Protein AF-A0A5M8S444-F1 (afdb_monomer)

Foldseek 3Di:
DDDDDDDDPVVQVVVQVVVVVVVDHPVRVVVVVVCVVVPPDPVPVVVVVVVCVVCPPVDDCVPDDDDPVVVPPPD

Sequence (75 aa):
MNITLSIDEALVERAREKLRATGRTINQEIREHLQHIVGDGDDELERDLEFLEKTAGRGNSAGWNWNREELYERR

Solvent-accessible surface area (backbone atoms only — not comparable to full-atom values): 4877 Å² total; per-residue (Å²): 139,88,84,88,79,94,72,64,65,70,58,51,52,55,50,46,59,60,28,53,80,73,76,48,50,68,71,54,53,54,49,52,51,50,42,60,74,68,38,85,43,61,70,50,49,50,48,52,49,52,49,43,66,74,47,60,91,67,77,73,65,86,84,66,68,95,60,79,66,72,78,60,76,87,116

pLDDT: mean 82.39, std 10.63, range [51.62, 95.31]

Secondary structure (DSSP, 8-state):
--------HHHHHHHHHHHHHTT--HHHHHHHHHHHHH-S-SHHHHHHHHHHHHHTT----TT----GGGGTTT-

Structure (mmCIF, N/CA/C/O backbone):
data_AF-A0A5M8S444-F1
#
_entry.id   AF-A0A5M8S444-F1
#
loop_
_atom_site.group_PDB
_atom_site.id
_atom_site.type_symbol
_atom_site.label_atom_id
_atom_site.label_alt_id
_atom_site.label_comp_id
_atom_site.label_asym_id
_atom_site.label_entity_id
_atom_site.label_seq_id
_atom_site.pdbx_PDB_ins_code
_atom_site.Cartn_x
_atom_site.Cartn_y
_atom_site.Cartn_z
_atom_site.occupancy
_atom_site.B_iso_or_equiv
_atom_site.auth_seq_id
_atom_site.auth_comp_id
_atom_site.auth_asym_id
_atom_site.auth_atom_id
_atom_site.pdbx_PDB_model_num
ATOM 1 N N . MET A 1 1 ? -7.077 15.563 2.791 1.00 72.12 1 MET A N 1
ATOM 2 C CA . MET A 1 1 ? -8.527 15.585 2.503 1.00 72.12 1 MET A CA 1
ATOM 3 C C . MET A 1 1 ? -9.193 14.472 3.298 1.00 72.12 1 MET A C 1
ATOM 5 O O . MET A 1 1 ? -8.566 13.429 3.448 1.00 72.12 1 MET A O 1
ATOM 9 N N . ASN A 1 2 ? -10.403 14.694 3.816 1.00 84.31 2 ASN A N 1
ATOM 10 C CA . ASN A 1 2 ? -11.158 13.690 4.572 1.00 84.31 2 ASN A CA 1
ATOM 11 C C . ASN A 1 2 ? -12.269 13.122 3.685 1.00 84.31 2 ASN A C 1
ATOM 13 O O . ASN A 1 2 ? -12.932 13.881 2.984 1.00 84.31 2 ASN A O 1
ATOM 17 N N . ILE A 1 3 ? -12.452 11.804 3.722 1.00 84.81 3 ILE A N 1
ATOM 18 C CA . ILE A 1 3 ? -13.497 11.090 2.984 1.00 84.81 3 ILE A CA 1
ATOM 19 C C . ILE A 1 3 ? -14.390 10.408 4.019 1.00 84.81 3 ILE A C 1
ATOM 21 O O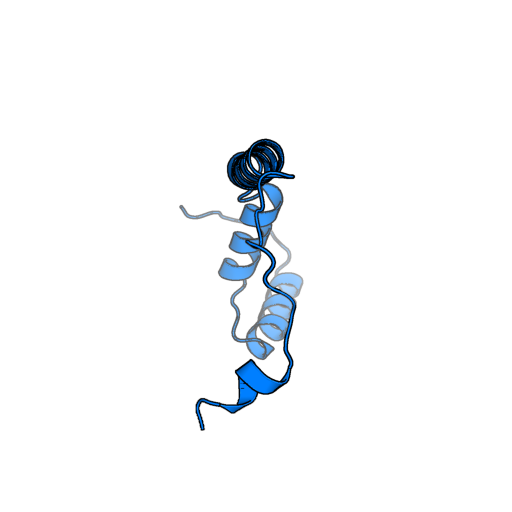 . ILE A 1 3 ? -13.882 9.762 4.936 1.00 84.81 3 ILE A O 1
ATOM 25 N N . THR A 1 4 ? -15.706 10.547 3.871 1.00 91.19 4 THR A N 1
ATOM 26 C CA . THR A 1 4 ? -16.689 9.816 4.678 1.00 91.19 4 THR A CA 1
ATOM 27 C C . THR A 1 4 ? -17.201 8.638 3.861 1.00 91.19 4 THR A C 1
ATOM 29 O O . THR A 1 4 ? -17.728 8.834 2.769 1.00 91.19 4 THR A O 1
ATOM 32 N N . LEU A 1 5 ? -17.049 7.422 4.383 1.00 87.12 5 LEU A N 1
ATOM 33 C CA . LEU A 1 5 ? -17.480 6.192 3.722 1.00 87.12 5 LEU A CA 1
ATOM 34 C C . LEU A 1 5 ? -18.659 5.586 4.489 1.00 87.12 5 LEU A C 1
ATOM 36 O O . LEU A 1 5 ? -18.568 5.387 5.698 1.00 87.12 5 LEU A O 1
ATOM 40 N N . SER A 1 6 ? -19.751 5.281 3.788 1.00 93.38 6 SER A N 1
ATOM 41 C CA . SER A 1 6 ? -20.837 4.470 4.350 1.00 93.38 6 SER A CA 1
ATOM 42 C C . SER A 1 6 ? -20.510 2.999 4.121 1.00 93.38 6 SER A C 1
ATOM 44 O O . SER A 1 6 ? -20.457 2.550 2.978 1.00 93.38 6 SER A O 1
ATOM 46 N N . ILE A 1 7 ? -20.241 2.267 5.197 1.00 91.31 7 ILE A N 1
ATOM 47 C CA . ILE A 1 7 ? -19.819 0.865 5.176 1.00 91.31 7 ILE A CA 1
ATOM 48 C C . ILE A 1 7 ? -20.407 0.143 6.391 1.00 91.31 7 ILE A C 1
ATOM 50 O O . ILE A 1 7 ? -20.690 0.768 7.412 1.00 91.31 7 ILE A O 1
ATOM 54 N N . ASP A 1 8 ? -20.598 -1.167 6.267 1.00 95.31 8 ASP A N 1
ATOM 55 C CA . ASP A 1 8 ? -21.054 -2.025 7.357 1.00 95.31 8 ASP A CA 1
ATOM 56 C C . ASP A 1 8 ? -20.083 -1.996 8.556 1.00 95.31 8 ASP A C 1
ATOM 58 O O . ASP A 1 8 ? -18.869 -2.160 8.400 1.00 95.31 8 ASP A O 1
ATOM 62 N N . GLU A 1 9 ? -20.617 -1.794 9.761 1.00 92.75 9 GLU A N 1
ATOM 63 C CA . GLU A 1 9 ? -19.822 -1.655 10.988 1.00 92.75 9 GLU A CA 1
ATOM 64 C C . GLU A 1 9 ? -19.099 -2.956 11.369 1.00 92.75 9 GLU A C 1
ATOM 66 O O . GLU A 1 9 ? -17.930 -2.930 11.763 1.00 92.75 9 GLU A O 1
ATOM 71 N N . ALA A 1 10 ? -19.742 -4.113 11.179 1.00 94.12 10 ALA A N 1
ATOM 72 C CA . ALA A 1 10 ? -19.126 -5.403 11.475 1.00 94.12 10 ALA A CA 1
ATOM 73 C C . ALA A 1 10 ? -17.956 -5.694 10.523 1.00 94.12 10 ALA A C 1
ATOM 75 O O . ALA A 1 10 ? -16.955 -6.300 10.920 1.00 94.12 10 ALA A O 1
ATOM 76 N N . LEU A 1 11 ? -18.042 -5.234 9.273 1.00 94.25 11 LEU A N 1
ATOM 77 C CA . LEU A 1 11 ? -16.938 -5.312 8.321 1.00 94.25 11 LEU A CA 1
ATOM 78 C C . LEU A 1 11 ? -15.743 -4.448 8.758 1.00 94.25 11 LEU A C 1
ATOM 80 O O . LEU A 1 11 ? -14.602 -4.915 8.696 1.00 94.25 11 LEU A O 1
ATOM 84 N N . VAL A 1 12 ? -15.995 -3.222 9.230 1.00 93.19 12 VAL A N 1
ATOM 85 C CA . VAL A 1 12 ? -14.951 -2.299 9.712 1.00 93.19 12 VAL A CA 1
ATOM 86 C C . VAL A 1 12 ? -14.212 -2.875 10.913 1.00 93.19 12 VAL A C 1
ATOM 88 O O . VAL A 1 12 ? -12.980 -2.854 10.932 1.00 93.19 12 VAL A O 1
ATOM 91 N N . GLU A 1 13 ? -14.924 -3.436 11.889 1.00 93.94 13 GLU A N 1
ATOM 92 C CA . GLU A 1 13 ? -14.277 -4.009 13.072 1.00 93.94 13 GLU A CA 1
ATOM 93 C C . GLU A 1 13 ? -13.429 -5.238 12.726 1.00 93.94 13 GLU A C 1
ATOM 95 O O . GLU A 1 13 ? -12.266 -5.319 13.128 1.00 93.94 13 GLU A O 1
ATOM 100 N N . ARG A 1 14 ? -13.920 -6.130 11.857 1.00 93.88 14 ARG A N 1
ATOM 101 C CA . ARG A 1 14 ? -13.126 -7.277 11.379 1.00 93.88 14 ARG A CA 1
ATOM 102 C C . ARG A 1 14 ? -11.880 -6.846 10.605 1.00 93.88 14 ARG A C 1
ATOM 104 O O . ARG A 1 14 ? -10.824 -7.470 10.734 1.00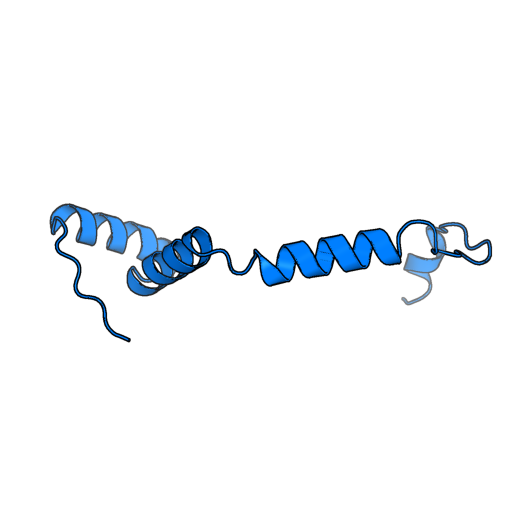 93.88 14 ARG A O 1
ATOM 111 N N . ALA A 1 15 ? -11.984 -5.798 9.788 1.00 92.25 15 ALA A N 1
ATOM 112 C CA . ALA A 1 15 ? -10.832 -5.237 9.088 1.00 92.25 15 ALA A CA 1
ATOM 113 C C . ALA A 1 15 ? -9.824 -4.644 10.082 1.00 92.25 15 ALA A C 1
ATOM 115 O O . ALA A 1 15 ? -8.623 -4.889 9.971 1.00 92.25 15 ALA A O 1
ATOM 116 N N . ARG A 1 16 ? -10.306 -3.923 11.099 1.00 92.81 16 ARG A N 1
ATOM 117 C CA . ARG A 1 16 ? -9.467 -3.329 12.142 1.00 92.81 16 ARG A CA 1
ATOM 118 C C . ARG A 1 16 ? -8.708 -4.391 12.933 1.00 92.81 16 ARG A C 1
ATOM 120 O O . ARG A 1 16 ? -7.515 -4.218 13.164 1.00 92.81 16 ARG A O 1
ATOM 127 N N . GLU A 1 17 ? -9.362 -5.481 13.324 1.00 94.19 17 GLU A N 1
ATOM 128 C CA . GLU A 1 17 ? -8.711 -6.602 14.013 1.00 94.19 17 GLU A CA 1
ATOM 129 C C . GLU A 1 17 ? -7.587 -7.213 13.174 1.00 94.19 17 GLU A C 1
ATOM 131 O O . GLU A 1 17 ? -6.470 -7.379 13.666 1.00 94.19 17 GLU A O 1
ATOM 136 N N . LYS A 1 18 ? -7.846 -7.479 11.887 1.00 92.88 18 LYS A N 1
ATOM 137 C CA . LYS A 1 18 ? -6.828 -8.020 10.977 1.00 92.88 18 LYS A CA 1
ATOM 138 C C . LYS A 1 18 ? -5.639 -7.077 10.801 1.00 92.88 18 LYS A C 1
ATOM 140 O O . LYS A 1 18 ? -4.500 -7.529 10.836 1.00 92.88 18 LYS A O 1
ATOM 145 N N . LEU A 1 19 ? -5.889 -5.779 10.646 1.00 93.12 19 LEU A N 1
ATOM 146 C CA . LEU A 1 19 ? -4.832 -4.794 10.402 1.00 93.12 19 LEU A CA 1
ATOM 147 C C . LEU A 1 19 ? -4.014 -4.467 11.653 1.00 93.12 19 LEU A C 1
ATOM 149 O O . LEU A 1 19 ? -2.828 -4.156 11.544 1.00 93.12 19 LEU A O 1
ATOM 153 N N . ARG A 1 20 ? -4.597 -4.604 12.852 1.00 90.69 20 ARG A N 1
ATOM 154 C CA . ARG A 1 20 ? -3.849 -4.494 14.116 1.00 90.69 20 ARG A CA 1
ATOM 155 C C . ARG A 1 20 ? -2.728 -5.526 14.199 1.00 90.69 20 ARG A C 1
ATOM 157 O O . ARG A 1 20 ? -1.652 -5.183 14.677 1.00 90.69 20 ARG A O 1
ATOM 164 N N . ALA A 1 21 ? -2.952 -6.744 13.702 1.00 89.00 21 ALA A N 1
ATOM 165 C CA . ALA A 1 21 ? -1.927 -7.788 13.685 1.00 89.00 21 ALA A CA 1
ATOM 166 C C . ALA A 1 21 ? -0.702 -7.402 12.835 1.00 89.00 21 ALA A C 1
ATOM 168 O O . ALA A 1 21 ? 0.410 -7.830 13.127 1.00 89.00 21 ALA A O 1
ATOM 169 N N . THR A 1 22 ? -0.895 -6.560 11.817 1.00 88.44 22 THR A N 1
ATOM 170 C CA . THR A 1 22 ? 0.164 -6.053 10.933 1.00 88.44 22 THR A CA 1
ATOM 171 C C . THR A 1 22 ? 0.613 -4.628 11.278 1.00 88.44 22 THR A C 1
ATOM 173 O O . THR A 1 22 ? 1.422 -4.057 10.555 1.00 88.44 22 THR A O 1
ATOM 176 N N . GLY A 1 23 ? 0.084 -4.022 12.350 1.00 89.50 23 GLY A N 1
ATOM 177 C CA . GLY A 1 23 ? 0.391 -2.640 12.743 1.00 89.50 23 GLY A CA 1
ATOM 178 C C . GLY A 1 23 ? -0.128 -1.564 11.779 1.00 89.50 23 GLY A C 1
ATOM 179 O O . GLY A 1 23 ? 0.363 -0.437 11.802 1.00 89.50 23 GLY A O 1
ATOM 180 N N . ARG A 1 24 ? -1.108 -1.893 10.928 1.00 93.06 24 ARG A N 1
ATOM 181 C CA . ARG A 1 24 ? -1.679 -0.988 9.918 1.00 93.06 24 ARG A CA 1
ATOM 182 C C . ARG A 1 24 ? -3.038 -0.455 10.362 1.00 93.06 24 ARG A C 1
ATOM 184 O O . ARG A 1 24 ? -3.704 -1.016 11.232 1.00 93.06 24 ARG A O 1
ATOM 191 N N . THR A 1 25 ? -3.466 0.647 9.756 1.00 92.31 25 THR A N 1
ATOM 192 C CA . THR A 1 25 ? -4.775 1.265 10.012 1.00 92.31 25 THR A CA 1
ATOM 193 C C . THR A 1 25 ? -5.663 1.198 8.776 1.00 92.31 25 THR A C 1
ATOM 195 O O . THR A 1 25 ? -5.177 1.207 7.650 1.00 92.31 25 THR A O 1
ATOM 198 N N . ILE A 1 26 ? -6.982 1.211 8.977 1.00 91.81 26 ILE A N 1
ATOM 199 C CA . ILE A 1 26 ? -7.957 1.238 7.872 1.00 91.81 26 ILE A CA 1
ATOM 200 C C . ILE A 1 26 ? -7.712 2.433 6.943 1.00 91.81 26 ILE A C 1
ATOM 202 O O . ILE A 1 26 ? -7.778 2.298 5.728 1.00 91.81 26 ILE A O 1
ATOM 206 N N . ASN A 1 27 ? -7.370 3.596 7.501 1.00 90.56 27 ASN A N 1
ATOM 207 C CA . ASN A 1 27 ? -7.087 4.783 6.697 1.00 90.56 27 ASN A CA 1
ATOM 208 C C . ASN A 1 27 ? -5.837 4.624 5.820 1.00 90.56 27 ASN A C 1
ATOM 210 O O . ASN A 1 27 ? -5.797 5.198 4.735 1.00 90.56 27 ASN A O 1
ATOM 214 N N . GLN A 1 28 ? -4.826 3.876 6.276 1.00 89.56 28 GLN A N 1
ATOM 215 C CA . GLN A 1 28 ? -3.652 3.554 5.458 1.00 89.56 28 GLN A CA 1
ATOM 216 C C . GLN A 1 28 ? -4.028 2.608 4.319 1.00 89.56 28 GLN A C 1
ATOM 218 O O . GLN A 1 28 ? -3.715 2.916 3.178 1.00 89.56 28 GLN A O 1
ATOM 223 N N . GLU A 1 29 ? -4.778 1.540 4.599 1.00 91.56 29 GLU A N 1
ATOM 224 C CA . GLU A 1 29 ? -5.237 0.608 3.558 1.00 91.56 29 GLU A CA 1
ATOM 225 C C . GLU A 1 29 ? -6.106 1.290 2.502 1.00 91.56 29 GLU A C 1
ATOM 227 O O . GLU A 1 29 ? -5.895 1.103 1.311 1.00 91.56 29 GLU A O 1
ATOM 232 N N . ILE A 1 30 ? -7.064 2.127 2.918 1.00 90.69 30 ILE A N 1
ATOM 233 C CA . ILE A 1 30 ? -7.909 2.872 1.975 1.00 90.69 30 ILE A CA 1
ATOM 234 C C . ILE A 1 30 ? -7.053 3.818 1.130 1.00 90.69 30 ILE A C 1
ATOM 236 O O . ILE A 1 30 ? -7.281 3.937 -0.070 1.00 90.69 30 ILE A O 1
ATOM 240 N N . ARG A 1 31 ? -6.065 4.489 1.734 1.00 87.88 31 ARG A N 1
ATOM 241 C CA . ARG A 1 31 ? -5.161 5.378 0.998 1.00 87.88 31 ARG A CA 1
ATOM 242 C C . ARG A 1 31 ? -4.353 4.611 -0.040 1.00 87.88 31 ARG A C 1
ATOM 244 O O . ARG A 1 31 ? -4.350 5.024 -1.191 1.00 87.88 31 ARG A O 1
ATOM 251 N N . GLU A 1 32 ? -3.714 3.518 0.353 1.00 86.62 32 GLU A N 1
ATOM 252 C CA . GLU A 1 32 ? -2.908 2.698 -0.552 1.00 86.62 32 GLU A CA 1
ATOM 253 C C . GLU A 1 32 ? -3.757 2.064 -1.651 1.00 86.62 32 GLU A C 1
ATOM 255 O O . GLU A 1 32 ? -3.346 2.029 -2.803 1.00 86.62 32 GLU A O 1
ATOM 260 N N . HIS A 1 33 ? -4.974 1.624 -1.331 1.00 87.44 33 HIS A N 1
ATOM 261 C CA . HIS A 1 33 ? -5.898 1.098 -2.326 1.00 87.44 33 HIS A CA 1
ATOM 262 C C . HIS A 1 33 ? -6.298 2.165 -3.349 1.00 87.44 33 HIS A C 1
ATOM 264 O O . HIS A 1 33 ? -6.309 1.894 -4.546 1.00 87.44 33 HIS A O 1
ATOM 270 N N . LEU A 1 34 ? -6.583 3.391 -2.900 1.00 86.62 34 LEU A N 1
ATOM 271 C CA . LEU A 1 34 ? -6.874 4.508 -3.797 1.00 86.62 34 LEU A CA 1
ATOM 272 C C . LEU A 1 34 ? -5.648 4.916 -4.621 1.00 86.62 34 LEU A C 1
ATOM 274 O O . LEU A 1 34 ? -5.802 5.193 -5.802 1.00 86.62 34 LEU A O 1
ATOM 278 N N . GLN A 1 35 ? -4.446 4.905 -4.040 1.00 83.56 35 GLN A N 1
ATOM 279 C CA . GLN A 1 35 ? -3.196 5.114 -4.781 1.00 83.56 35 GLN A CA 1
ATOM 280 C C . GLN A 1 35 ? -2.983 4.026 -5.830 1.00 83.56 35 GLN A C 1
ATOM 282 O O . GLN A 1 35 ? -2.607 4.325 -6.951 1.00 83.56 35 GLN A O 1
ATOM 287 N N . HIS A 1 36 ? -3.299 2.774 -5.507 1.00 81.44 36 HIS A N 1
ATOM 288 C CA . HIS A 1 36 ? -3.217 1.671 -6.455 1.00 81.44 36 HIS A CA 1
ATOM 289 C C . HIS A 1 36 ? -4.250 1.788 -7.585 1.00 81.44 36 HIS A C 1
ATOM 291 O O . HIS A 1 36 ? -3.919 1.514 -8.731 1.00 81.44 36 HIS A O 1
ATOM 297 N N . ILE A 1 37 ? -5.482 2.220 -7.282 1.00 79.88 37 ILE A N 1
ATOM 298 C CA . ILE A 1 37 ? -6.534 2.461 -8.288 1.00 79.88 37 ILE A CA 1
ATOM 299 C C . ILE A 1 37 ? -6.151 3.604 -9.222 1.00 79.88 37 ILE A C 1
ATOM 301 O O . ILE A 1 37 ? -6.369 3.512 -10.426 1.00 79.88 37 ILE A O 1
ATOM 305 N N . VAL A 1 38 ? -5.642 4.697 -8.658 1.00 77.50 38 VAL A N 1
ATOM 306 C CA . VAL A 1 38 ? -5.192 5.850 -9.442 1.00 77.50 38 VAL A CA 1
ATOM 307 C C . VAL A 1 38 ? -3.892 5.513 -10.180 1.00 77.50 38 VAL A C 1
ATOM 309 O O . VAL A 1 38 ? -3.615 6.117 -11.209 1.00 77.50 38 VAL A O 1
ATOM 312 N N . GLY A 1 39 ? -3.148 4.519 -9.683 1.00 6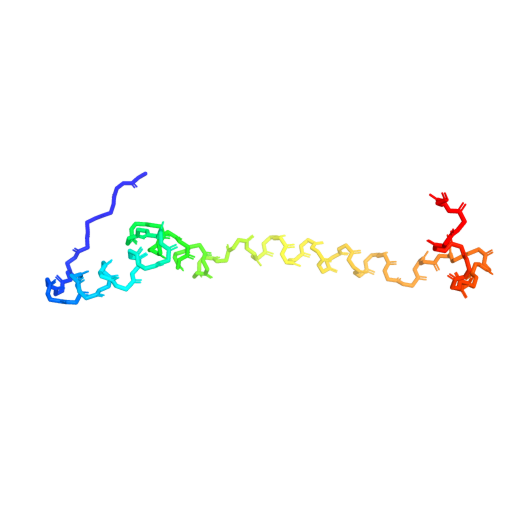3.88 39 GLY A N 1
ATOM 313 C CA . GLY A 1 39 ? -1.757 4.274 -10.016 1.00 63.88 39 GLY A CA 1
ATOM 314 C C . GLY A 1 39 ? -0.899 5.444 -9.535 1.00 63.88 39 GLY A C 1
ATOM 315 O O . GLY A 1 39 ? -1.195 6.599 -9.820 1.00 63.88 39 GLY A O 1
ATOM 316 N N . ASP A 1 40 ? 0.250 5.185 -8.916 1.00 57.88 40 ASP A N 1
ATOM 317 C CA . ASP A 1 40 ? 1.323 6.197 -8.900 1.00 57.88 40 ASP A CA 1
ATOM 318 C C . ASP A 1 40 ? 1.904 6.424 -10.330 1.00 57.88 40 ASP A C 1
ATOM 320 O O . ASP A 1 40 ? 2.964 7.015 -10.506 1.00 57.88 40 ASP A O 1
ATOM 324 N N . GLY A 1 41 ? 1.249 5.937 -11.393 1.00 52.84 41 GLY A N 1
ATOM 325 C CA . GLY A 1 41 ? 1.960 5.093 -12.348 1.00 52.84 41 GLY A CA 1
ATOM 326 C C . GLY A 1 41 ? 1.450 5.050 -13.782 1.00 52.84 41 GLY A C 1
ATOM 327 O O . GLY A 1 41 ? 1.806 4.096 -14.457 1.00 52.84 41 GLY A O 1
ATOM 328 N N . ASP A 1 42 ? 0.704 6.039 -14.275 1.00 55.41 42 ASP A N 1
ATOM 329 C CA . ASP A 1 42 ? 0.787 6.299 -15.723 1.00 55.41 42 ASP A CA 1
ATOM 330 C C . ASP A 1 42 ? 2.090 7.057 -15.988 1.00 55.41 42 ASP A C 1
ATOM 332 O O . ASP A 1 42 ? 2.977 6.548 -16.663 1.00 55.41 42 ASP A O 1
ATOM 336 N N . ASP A 1 43 ? 2.310 8.188 -15.313 1.00 60.56 43 ASP A N 1
ATOM 337 C CA . ASP A 1 43 ? 3.508 8.983 -15.578 1.00 60.56 43 ASP A CA 1
ATOM 338 C C . ASP A 1 43 ? 4.815 8.300 -15.135 1.00 60.56 43 ASP A C 1
ATOM 340 O O . ASP A 1 43 ? 5.844 8.506 -15.768 1.00 60.56 43 ASP A O 1
ATOM 344 N N . GLU A 1 44 ? 4.844 7.545 -14.029 1.00 66.44 44 GLU A N 1
ATOM 345 C CA . GLU A 1 44 ? 6.091 6.911 -13.561 1.00 66.44 44 GLU A CA 1
ATOM 346 C C . GLU A 1 44 ? 6.447 5.658 -14.361 1.00 66.44 44 GLU A C 1
ATOM 348 O O . GLU A 1 44 ? 7.587 5.528 -14.801 1.00 66.44 44 GLU A O 1
ATOM 353 N N . LEU A 1 45 ? 5.466 4.796 -14.644 1.00 71.88 45 LEU A N 1
ATOM 354 C CA . LEU A 1 45 ? 5.671 3.633 -15.504 1.00 71.88 45 LEU A CA 1
ATOM 355 C C . LEU A 1 45 ? 6.009 4.057 -16.935 1.00 71.88 45 LEU A C 1
ATOM 357 O O . LEU A 1 45 ? 6.909 3.480 -17.537 1.00 71.88 45 LEU A O 1
ATOM 361 N N . GLU A 1 46 ? 5.330 5.069 -17.480 1.00 72.44 46 GLU A N 1
ATOM 362 C CA . GLU A 1 46 ? 5.610 5.571 -18.824 1.00 72.44 46 GLU A CA 1
ATOM 363 C C . GLU A 1 46 ? 6.980 6.254 -18.896 1.00 72.44 46 GLU A C 1
ATOM 365 O O . GLU A 1 46 ? 7.720 6.023 -19.850 1.00 72.44 46 GLU A O 1
ATOM 370 N N . ARG A 1 47 ? 7.395 6.996 -17.857 1.00 75.88 47 ARG A N 1
ATOM 371 C CA . ARG A 1 47 ? 8.773 7.513 -17.756 1.00 75.88 47 ARG A CA 1
ATOM 372 C C . ARG A 1 47 ? 9.813 6.401 -17.682 1.00 75.88 47 ARG A C 1
ATOM 374 O O . ARG A 1 47 ? 10.842 6.508 -18.346 1.00 75.88 47 ARG A O 1
ATOM 381 N N . ASP A 1 48 ? 9.574 5.359 -16.892 1.00 79.31 48 ASP A N 1
ATOM 382 C CA . ASP A 1 48 ? 10.510 4.243 -16.742 1.00 79.31 48 ASP A CA 1
ATOM 383 C C . ASP A 1 48 ? 10.607 3.416 -18.028 1.00 79.31 48 ASP A C 1
ATOM 385 O O . ASP A 1 48 ? 11.704 3.023 -18.432 1.00 79.31 48 ASP A O 1
ATOM 389 N N . LEU A 1 49 ? 9.482 3.209 -18.717 1.00 83.25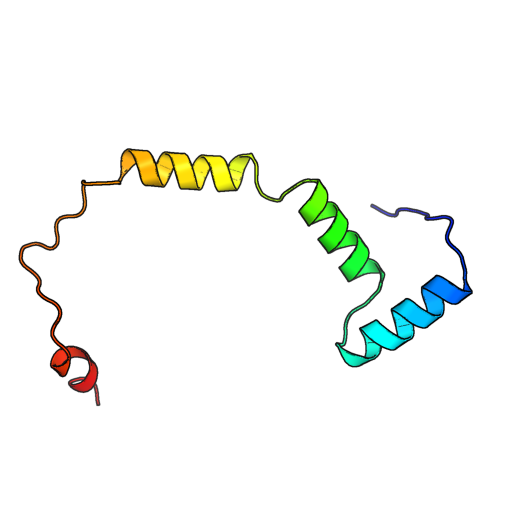 49 LEU A N 1
ATOM 390 C CA . LEU A 1 49 ? 9.438 2.577 -20.034 1.00 83.25 49 LEU A CA 1
ATOM 391 C C . LEU A 1 49 ? 10.137 3.437 -21.091 1.00 83.25 49 LEU A C 1
ATOM 393 O O . LEU A 1 49 ? 10.969 2.915 -21.830 1.00 83.25 49 LEU A O 1
ATOM 397 N N . GLU A 1 50 ? 9.887 4.747 -21.133 1.00 85.25 50 GLU A N 1
ATOM 398 C CA . GLU A 1 50 ? 10.556 5.665 -22.060 1.00 85.25 50 GLU A CA 1
ATOM 399 C C . GLU A 1 50 ? 12.071 5.722 -21.790 1.00 85.25 50 GLU A C 1
ATOM 401 O O . GLU A 1 50 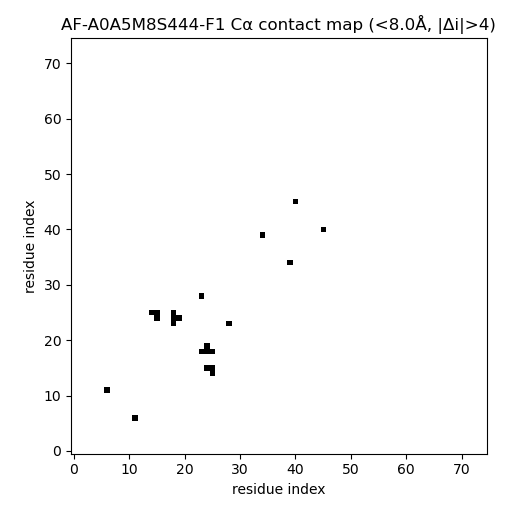? 12.892 5.717 -22.714 1.00 85.25 50 GLU A O 1
ATOM 406 N N . PHE A 1 51 ? 12.473 5.745 -20.517 1.00 84.88 51 PHE A N 1
ATOM 407 C CA . PHE A 1 51 ? 13.875 5.681 -20.119 1.00 84.88 51 PHE A CA 1
ATOM 408 C C . PHE A 1 51 ? 14.512 4.358 -20.549 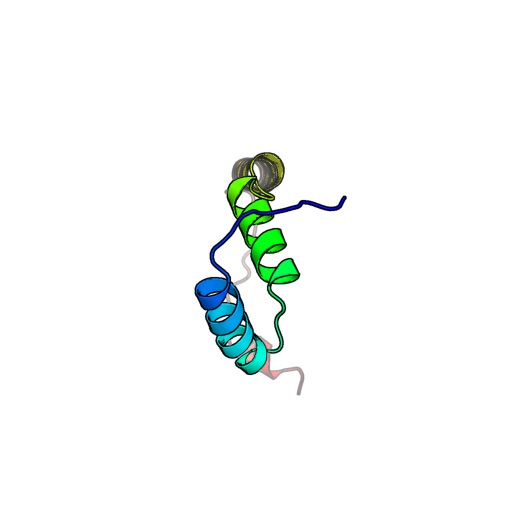1.00 84.88 51 PHE A C 1
ATOM 410 O O . PHE A 1 51 ? 15.609 4.365 -21.120 1.00 84.88 51 PHE A O 1
ATOM 417 N N . LEU A 1 52 ? 13.829 3.233 -20.327 1.00 85.81 52 LEU A N 1
ATOM 418 C CA . LEU A 1 52 ? 14.278 1.915 -20.760 1.00 85.81 52 LEU A CA 1
ATOM 419 C C . LEU A 1 52 ? 14.415 1.857 -22.284 1.00 85.81 52 LEU A C 1
ATOM 421 O O . LEU A 1 52 ? 15.477 1.474 -22.756 1.00 85.81 52 LEU A O 1
ATOM 425 N N . GLU A 1 53 ? 13.427 2.295 -23.064 1.00 88.00 53 GLU A N 1
ATOM 426 C CA . GLU A 1 53 ? 13.516 2.335 -24.532 1.00 88.00 53 GLU A CA 1
ATOM 427 C C . GLU A 1 53 ? 14.686 3.197 -25.027 1.00 88.00 53 GLU A C 1
ATOM 429 O O . GLU A 1 53 ? 15.428 2.793 -25.925 1.00 88.00 53 GLU A O 1
ATOM 434 N N . LYS A 1 54 ? 14.909 4.371 -24.420 1.00 86.62 54 LYS A N 1
ATOM 435 C CA . LYS A 1 54 ? 16.020 5.268 -24.789 1.00 86.62 54 LYS A CA 1
ATOM 436 C C . LYS A 1 54 ? 17.395 4.687 -24.464 1.00 86.62 54 LYS A C 1
ATOM 438 O O . LYS A 1 54 ? 18.373 5.014 -25.147 1.00 86.62 54 LYS A O 1
ATOM 443 N N . THR A 1 55 ? 17.499 3.893 -23.400 1.00 85.12 55 THR A N 1
ATOM 444 C CA . THR A 1 55 ? 18.778 3.407 -22.856 1.00 85.12 55 THR A CA 1
ATOM 445 C C . THR A 1 55 ? 19.068 1.946 -23.197 1.00 85.12 55 THR A C 1
ATOM 447 O O . THR A 1 55 ? 20.232 1.532 -23.160 1.00 85.12 55 THR A O 1
ATOM 450 N N . ALA A 1 56 ? 18.055 1.178 -23.600 1.00 83.81 56 ALA A N 1
ATOM 451 C CA . ALA A 1 56 ? 18.182 -0.205 -24.028 1.00 83.81 56 ALA A CA 1
ATOM 452 C C . ALA A 1 56 ? 19.224 -0.328 -25.146 1.00 83.81 56 ALA A C 1
ATOM 454 O O . ALA A 1 56 ? 19.277 0.463 -26.087 1.00 83.81 56 ALA A O 1
ATOM 455 N N . GLY A 1 57 ? 20.110 -1.316 -25.017 1.00 80.00 57 GLY A N 1
ATOM 456 C CA . GLY A 1 57 ? 21.170 -1.566 -25.997 1.00 80.00 57 GLY A CA 1
ATOM 457 C C . GLY A 1 57 ? 22.322 -0.552 -25.998 1.00 80.00 57 GLY A C 1
ATOM 458 O O . GLY A 1 57 ? 23.289 -0.759 -26.724 1.00 80.00 57 GLY A O 1
ATOM 459 N N . ARG A 1 58 ? 22.278 0.508 -25.175 1.00 82.31 58 ARG A N 1
ATOM 460 C CA . ARG A 1 58 ? 23.395 1.462 -25.011 1.00 82.31 58 ARG A CA 1
ATOM 461 C C . ARG A 1 58 ? 24.370 1.085 -23.897 1.00 82.31 58 ARG A C 1
ATOM 463 O O . ARG A 1 58 ? 25.353 1.789 -23.678 1.00 82.31 58 ARG A O 1
ATOM 470 N N . GLY A 1 59 ? 24.102 -0.009 -23.187 1.00 77.94 59 GLY A N 1
ATOM 471 C CA . GLY A 1 59 ? 25.007 -0.539 -22.176 1.00 77.94 59 GLY A CA 1
ATOM 472 C C . GLY A 1 59 ? 26.337 -0.950 -22.804 1.00 77.94 59 GLY A C 1
ATOM 473 O O . GLY A 1 59 ? 26.372 -1.788 -23.701 1.00 77.94 59 GLY A O 1
ATOM 474 N N . ASN A 1 60 ? 27.433 -0.375 -22.319 1.00 82.69 60 ASN A N 1
ATOM 475 C CA . ASN A 1 60 ? 28.783 -0.783 -22.676 1.00 82.69 60 ASN A CA 1
ATOM 476 C C . ASN A 1 60 ? 29.471 -1.279 -21.406 1.00 82.69 60 ASN A C 1
ATOM 478 O O . ASN A 1 60 ? 29.873 -0.474 -20.568 1.00 82.69 60 ASN A O 1
ATOM 482 N N . SER A 1 61 ? 29.604 -2.598 -21.259 1.00 80.12 61 SER A N 1
ATOM 483 C CA . SER A 1 61 ? 30.327 -3.191 -20.129 1.00 80.12 61 SER A CA 1
ATOM 484 C C . SER A 1 61 ? 31.835 -2.933 -20.191 1.00 80.12 61 SER A C 1
ATOM 486 O O . SER A 1 61 ? 32.546 -3.337 -19.283 1.00 80.12 61 SER A O 1
ATOM 488 N N . ALA A 1 62 ? 32.349 -2.293 -21.249 1.00 81.62 62 ALA A N 1
ATOM 489 C CA . ALA A 1 62 ? 33.773 -2.074 -21.496 1.00 81.62 62 ALA A CA 1
ATOM 490 C C . ALA A 1 62 ? 34.603 -3.372 -21.433 1.00 81.62 62 ALA A C 1
ATOM 492 O O . ALA A 1 62 ? 35.778 -3.356 -21.077 1.00 81.62 62 ALA A O 1
ATOM 493 N N . GLY A 1 63 ? 33.983 -4.510 -21.767 1.00 83.25 63 GLY A N 1
ATOM 494 C CA . GLY A 1 63 ? 34.609 -5.829 -21.654 1.00 83.25 63 GLY A CA 1
ATOM 495 C C . GLY A 1 63 ? 34.667 -6.379 -20.225 1.00 83.25 63 GLY A C 1
ATOM 496 O O . GLY A 1 63 ? 35.300 -7.410 -20.007 1.00 83.25 63 GLY A O 1
ATOM 497 N 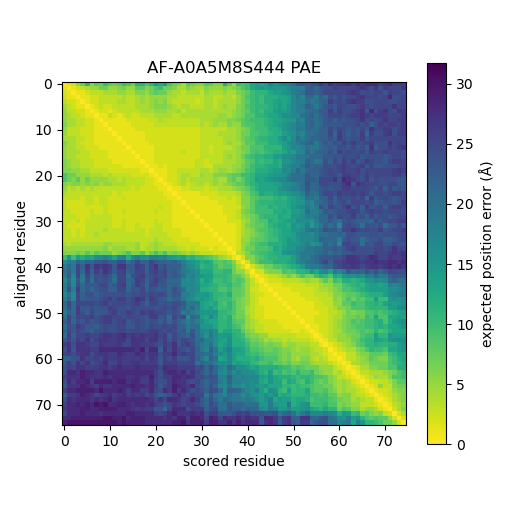N . TRP A 1 64 ? 34.009 -5.729 -19.261 1.00 80.94 64 TRP A N 1
ATOM 498 C CA . TRP A 1 64 ? 33.856 -6.249 -17.909 1.00 80.94 64 TRP A CA 1
ATOM 499 C C . TRP A 1 64 ? 33.059 -7.552 -17.948 1.00 80.94 64 TRP A C 1
ATOM 501 O O . TRP A 1 64 ? 31.927 -7.604 -18.441 1.00 80.94 64 TRP A O 1
ATOM 511 N N . ASN A 1 65 ? 33.688 -8.603 -17.433 1.00 78.56 65 ASN A N 1
ATOM 512 C CA . ASN A 1 65 ? 33.090 -9.911 -17.243 1.00 78.56 65 ASN A CA 1
ATOM 513 C C . ASN A 1 65 ? 32.885 -10.111 -15.750 1.00 78.56 65 ASN A C 1
ATOM 515 O O . ASN A 1 65 ? 33.768 -9.806 -14.953 1.00 78.56 65 ASN A O 1
ATOM 519 N N . TRP A 1 66 ? 31.725 -10.646 -15.389 1.00 77.25 66 TRP A N 1
ATOM 520 C CA . TRP A 1 66 ? 31.408 -10.944 -14.003 1.00 77.25 66 TRP A CA 1
ATOM 521 C C . TRP A 1 66 ? 32.473 -11.866 -13.389 1.00 77.25 66 TRP A C 1
ATOM 523 O O . TRP A 1 66 ? 32.711 -12.963 -13.900 1.00 77.25 66 TRP A O 1
ATOM 533 N N . ASN A 1 67 ? 33.087 -11.435 -12.285 1.00 80.12 67 ASN A N 1
ATOM 534 C CA . ASN A 1 67 ? 34.010 -12.243 -11.497 1.00 80.12 67 ASN A CA 1
ATOM 535 C C . ASN A 1 67 ? 33.498 -12.361 -10.055 1.00 80.12 67 ASN A C 1
ATOM 537 O O . ASN A 1 67 ? 33.347 -11.372 -9.341 1.00 80.12 67 ASN A O 1
ATOM 541 N N . ARG A 1 68 ? 33.243 -13.597 -9.612 1.00 78.69 68 ARG A N 1
ATOM 542 C CA . ARG A 1 68 ? 32.787 -13.902 -8.248 1.00 78.69 68 ARG A CA 1
ATOM 543 C C . ARG A 1 68 ? 33.787 -13.454 -7.176 1.00 78.69 68 ARG A C 1
ATOM 545 O O . ARG A 1 68 ? 33.370 -13.155 -6.061 1.00 78.69 68 ARG A O 1
ATOM 552 N N . GLU A 1 69 ? 35.078 -13.448 -7.485 1.00 78.81 69 GLU 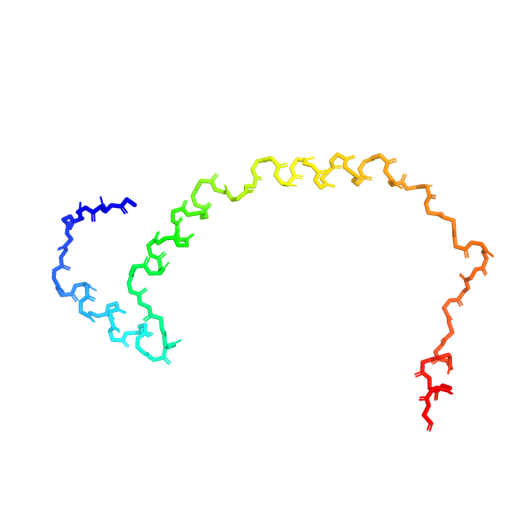A N 1
ATOM 553 C CA . GLU A 1 69 ? 36.153 -13.180 -6.523 1.00 78.81 69 GLU A CA 1
ATOM 554 C C . GLU A 1 69 ? 36.179 -11.708 -6.070 1.00 78.81 69 GLU A C 1
ATOM 556 O O . GLU A 1 69 ? 36.445 -11.442 -4.898 1.00 78.81 69 GLU A O 1
ATOM 561 N N . GLU A 1 70 ? 35.755 -10.768 -6.929 1.00 76.69 70 GLU A N 1
ATOM 562 C CA . GLU A 1 70 ? 35.658 -9.327 -6.618 1.00 76.69 70 GLU A CA 1
ATOM 563 C C . GLU A 1 70 ? 34.701 -9.025 -5.447 1.00 76.69 70 GLU A C 1
ATOM 565 O O . GLU A 1 70 ? 34.842 -8.016 -4.754 1.00 76.69 70 GLU A O 1
ATOM 570 N N . LEU A 1 71 ? 33.729 -9.908 -5.184 1.00 75.50 71 LEU A N 1
ATOM 571 C CA . LEU A 1 71 ? 32.774 -9.751 -4.080 1.00 75.50 71 LEU A CA 1
ATOM 572 C C . LEU A 1 71 ? 33.402 -10.002 -2.701 1.00 75.50 71 LEU A C 1
ATOM 574 O O . LEU A 1 71 ? 32.833 -9.586 -1.691 1.00 75.50 71 LEU A O 1
ATOM 578 N N . TYR A 1 72 ? 34.551 -10.678 -2.647 1.00 74.88 72 TYR A N 1
ATOM 579 C CA . TYR A 1 72 ? 35.178 -11.118 -1.401 1.00 74.88 72 TYR A CA 1
ATOM 5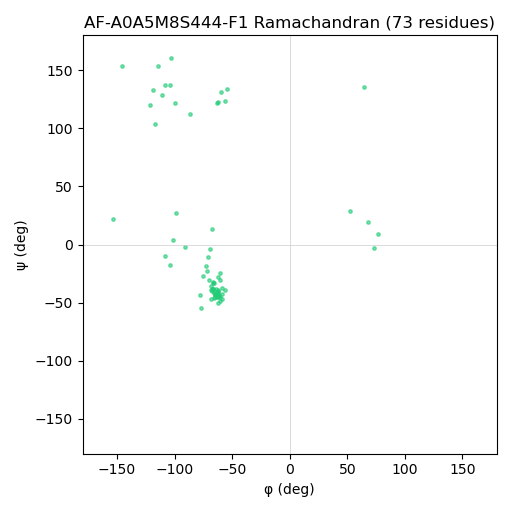80 C C . TYR A 1 72 ? 36.455 -10.345 -1.037 1.00 74.88 72 TYR A C 1
ATOM 582 O O . TYR A 1 72 ? 36.904 -10.454 0.099 1.00 74.88 72 TYR A O 1
ATOM 590 N N . GLU A 1 73 ? 37.002 -9.517 -1.935 1.00 63.34 73 GLU A N 1
ATOM 591 C CA . GLU A 1 73 ? 38.247 -8.756 -1.706 1.00 63.34 73 GLU A CA 1
ATOM 592 C C . GLU A 1 73 ? 38.123 -7.595 -0.701 1.00 63.34 73 GLU A C 1
ATOM 594 O O . GLU A 1 73 ? 39.129 -7.033 -0.273 1.00 63.34 73 GLU A O 1
ATOM 599 N N . ARG A 1 74 ? 36.906 -7.219 -0.290 1.00 60.50 74 ARG A N 1
ATOM 600 C CA . ARG A 1 74 ? 36.664 -6.110 0.656 1.00 60.50 74 ARG A CA 1
ATOM 601 C C . ARG A 1 74 ? 36.432 -6.545 2.109 1.00 60.50 74 ARG A C 1
ATOM 603 O O . ARG A 1 74 ? 35.761 -5.824 2.850 1.00 60.50 74 ARG A O 1
ATOM 610 N N . ARG A 1 75 ? 36.965 -7.691 2.532 1.00 51.62 75 ARG A N 1
ATOM 611 C CA . ARG A 1 75 ? 36.890 -8.149 3.927 1.00 51.62 75 ARG A CA 1
ATOM 612 C C . ARG A 1 75 ? 38.264 -8.468 4.490 1.00 51.62 75 ARG A C 1
ATOM 614 O O . ARG A 1 75 ? 38.454 -8.159 5.685 1.00 51.62 75 ARG A O 1
#

Radius of gyration: 23.07 Å; Cα contacts (8 Å, |Δi|>4): 11; chains: 1; bounding box: 59×30×40 Å

Mean predicted aligned error: 13.46 Å